Protein AF-A0A6B2DPF1-F1 (afdb_monomer)

Solvent-accessible surface area (backbone atoms only — not comparable to full-atom values): 4369 Å² total; per-residue (Å²): 136,82,80,79,73,66,70,74,77,76,64,71,66,74,71,58,96,79,73,44,72,68,58,50,40,58,48,39,24,70,77,41,28,84,42,83,65,48,73,47,71,45,52,90,88,37,92,88,38,46,82,47,75,33,25,23,34,62,46,39,57,50,51,51,57,52,59,77,72,108

Mean predicted aligned error: 9.1 Å

pLDDT: mean 84.09, std 18.42, range [45.62, 98.69]

Nearest PDB structures (foldseek):
  5d6n-assembly1_A  TM=9.287E-01  e=2.715E-03  Mycolicibacterium smegmatis MC2 155
  5icr-assembly1_A  TM=9.096E-01  e=2.532E-03  Mycolicibacterium smegmatis MC2 155
  5d6j-assembly1_A  TM=9.591E-01  e=6.261E-03  Mycolicibacterium smegmatis MC2 155
  5icr-assembly3_C  TM=8.827E-01  e=4.123E-03  Mycolicibacterium smegmatis MC2 155
  5icr-assembly2_B  TM=8.752E-01  e=5.080E-03  Mycolicibacterium smegmatis MC2 155

Secondary structure (DSSP, 8-state):
-----PPP--------TT--HHHHHHHHHHHSTTSEEEEEEE-SS-TT-EEEEEEHHHHHHHHHHHHTT-

Radius of gyration: 15.86 Å; Cα contacts (8 Å, |Δi|>4): 61; chains: 1; bounding box: 32×42×35 Å

Structure (mmCIF, N/CA/C/O backbone):
data_AF-A0A6B2DPF1-F1
#
_entry.id   AF-A0A6B2DPF1-F1
#
loop_
_atom_site.group_PDB
_atom_site.id
_atom_site.type_symbol
_atom_site.label_atom_id
_atom_site.label_alt_id
_atom_site.label_comp_id
_atom_site.label_asym_id
_atom_site.label_entity_id
_atom_site.label_seq_id
_atom_site.pdbx_PDB_ins_code
_atom_site.Cartn_x
_atom_site.Cartn_y
_atom_site.Cartn_z
_atom_site.occupancy
_atom_site.B_iso_or_equiv
_atom_site.auth_seq_id
_atom_site.auth_comp_id
_atom_site.auth_asym_id
_atom_site.auth_atom_id
_atom_site.pdbx_PDB_model_num
ATOM 1 N N . MET A 1 1 ? -0.416 27.771 14.544 1.00 45.66 1 MET A N 1
ATOM 2 C CA . MET A 1 1 ? -0.010 26.368 14.337 1.00 45.66 1 MET A CA 1
ATOM 3 C C . MET A 1 1 ? 0.213 26.209 12.847 1.00 45.66 1 MET A C 1
ATOM 5 O O . MET A 1 1 ? -0.746 26.016 12.117 1.00 45.66 1 MET A O 1
ATOM 9 N N . GLU A 1 2 ? 1.438 26.454 12.385 1.00 45.62 2 GLU A N 1
ATOM 10 C CA . GLU A 1 2 ? 1.781 26.274 10.975 1.00 45.62 2 GLU A CA 1
ATOM 11 C C . GLU A 1 2 ? 1.982 24.779 10.736 1.00 45.62 2 GLU A C 1
ATOM 13 O O . GLU A 1 2 ? 2.944 24.184 11.218 1.00 45.62 2 GLU A O 1
ATOM 18 N N . THR A 1 3 ? 1.034 24.140 10.055 1.00 47.69 3 THR A N 1
ATOM 19 C CA . THR A 1 3 ? 1.260 22.823 9.463 1.00 47.69 3 THR A CA 1
ATOM 20 C C . THR A 1 3 ? 2.308 23.008 8.384 1.00 47.69 3 THR A C 1
ATOM 22 O O . THR A 1 3 ? 1.999 23.445 7.277 1.00 47.69 3 THR A O 1
ATOM 25 N N . ILE A 1 4 ? 3.560 22.702 8.712 1.00 50.84 4 ILE A N 1
ATOM 26 C CA . ILE A 1 4 ? 4.619 22.582 7.720 1.00 50.84 4 ILE A CA 1
ATOM 27 C C . ILE A 1 4 ? 4.354 21.281 6.949 1.00 50.84 4 ILE A C 1
ATOM 29 O O . ILE A 1 4 ? 5.041 20.279 7.123 1.00 50.84 4 ILE A O 1
ATOM 33 N N . SER A 1 5 ? 3.333 21.277 6.091 1.00 53.38 5 SER A N 1
ATOM 34 C CA . SER A 1 5 ? 3.353 20.409 4.920 1.00 53.38 5 SER A CA 1
ATOM 35 C C . SER A 1 5 ? 4.451 20.970 4.035 1.00 53.38 5 SER A C 1
ATOM 37 O O . SER A 1 5 ? 4.193 21.798 3.165 1.00 53.38 5 SER A O 1
ATOM 39 N N . GLN A 1 6 ? 5.700 20.574 4.293 1.00 59.09 6 GLN A N 1
ATOM 40 C CA . GLN A 1 6 ? 6.696 20.683 3.242 1.00 59.09 6 GLN A CA 1
ATOM 41 C C . GLN A 1 6 ? 6.143 19.830 2.100 1.00 59.09 6 GLN A C 1
ATOM 43 O O . GLN A 1 6 ? 5.850 18.650 2.328 1.00 59.09 6 GLN A O 1
ATOM 48 N N . PRO A 1 7 ? 5.926 20.395 0.901 1.00 52.19 7 PRO A N 1
ATOM 49 C CA . PRO A 1 7 ? 5.767 19.555 -0.267 1.00 52.19 7 PRO A CA 1
ATOM 50 C C . PRO A 1 7 ? 6.975 18.624 -0.241 1.00 52.19 7 PRO A C 1
ATOM 52 O O . PRO A 1 7 ? 8.099 19.113 -0.095 1.00 52.19 7 PRO A O 1
ATOM 55 N N . ILE A 1 8 ? 6.769 17.305 -0.338 1.00 57.28 8 ILE A N 1
ATOM 56 C CA . ILE A 1 8 ? 7.874 16.430 -0.738 1.00 57.28 8 ILE A CA 1
ATOM 57 C C . ILE A 1 8 ? 8.470 17.133 -1.951 1.00 57.28 8 ILE A C 1
ATOM 59 O O . ILE A 1 8 ? 7.677 17.447 -2.846 1.00 57.28 8 ILE A O 1
ATOM 63 N N . PRO A 1 9 ? 9.765 17.507 -1.946 1.00 46.75 9 PRO A N 1
ATOM 64 C CA . PRO A 1 9 ? 10.339 18.256 -3.042 1.00 46.75 9 PRO A CA 1
ATOM 65 C C . PRO A 1 9 ? 10.107 17.434 -4.297 1.00 46.75 9 PRO A C 1
ATOM 67 O O . PRO A 1 9 ? 10.816 16.476 -4.587 1.00 46.75 9 PRO A O 1
ATOM 70 N N . ALA A 1 10 ? 9.074 17.821 -5.037 1.00 52.31 10 ALA A N 1
ATOM 71 C CA . ALA A 1 10 ? 8.873 17.440 -6.402 1.00 52.31 10 ALA A CA 1
ATOM 72 C C . ALA A 1 10 ? 9.908 18.256 -7.174 1.00 52.31 10 ALA A C 1
ATOM 74 O O . ALA A 1 10 ? 9.588 19.152 -7.943 1.00 52.31 10 ALA A O 1
ATOM 75 N N . THR A 1 11 ? 11.187 17.945 -6.980 1.00 49.28 11 THR A N 1
ATOM 76 C CA . THR A 1 11 ? 11.910 17.567 -8.176 1.00 49.28 11 THR A CA 1
ATOM 77 C C . THR A 1 11 ? 11.128 16.373 -8.697 1.00 49.28 11 THR A C 1
ATOM 79 O O . THR A 1 11 ? 11.178 15.320 -8.059 1.00 49.28 11 THR A O 1
ATOM 82 N N . PRO A 1 12 ? 10.364 16.489 -9.798 1.00 53.28 12 PRO A N 1
ATOM 83 C CA . PRO A 1 12 ? 10.264 15.331 -10.646 1.00 53.28 12 PRO A CA 1
ATOM 84 C C . PRO A 1 12 ? 11.725 15.032 -10.986 1.00 53.28 12 PRO A C 1
ATOM 86 O O . PRO A 1 12 ? 12.317 15.640 -11.876 1.00 53.28 12 PRO A O 1
ATOM 89 N N . GLU A 1 13 ? 12.356 14.143 -10.214 1.00 57.81 13 GLU A N 1
ATOM 90 C CA . GLU A 1 13 ? 13.258 13.189 -10.833 1.00 57.81 13 GLU A CA 1
ATOM 91 C C . GLU A 1 13 ? 12.476 12.765 -12.058 1.00 57.81 13 GLU A C 1
ATOM 93 O O . GLU A 1 13 ? 11.329 12.342 -11.892 1.00 57.81 13 GLU A O 1
ATOM 98 N N . LYS A 1 14 ? 12.986 13.115 -13.245 1.00 56.75 14 LYS A N 1
ATOM 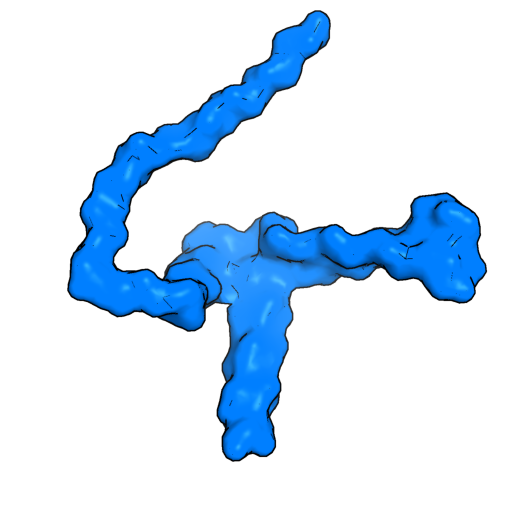99 C CA . LYS A 1 14 ? 12.348 12.803 -14.518 1.00 56.75 14 LYS A CA 1
ATOM 100 C C . LYS A 1 14 ? 11.784 11.398 -14.346 1.00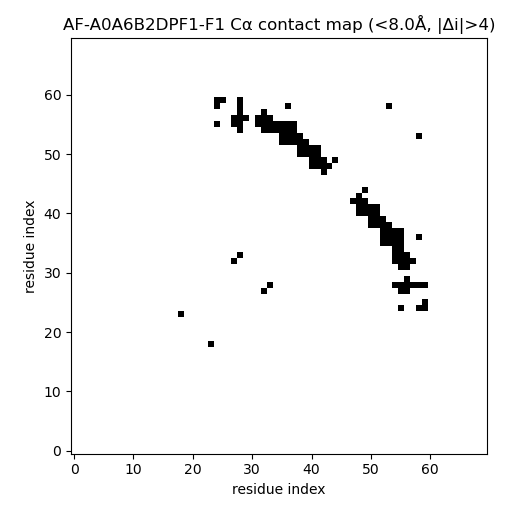 56.75 14 LYS A C 1
ATOM 102 O O . LYS A 1 14 ? 12.565 10.464 -14.204 1.00 56.75 14 LYS A O 1
ATOM 107 N N . LEU A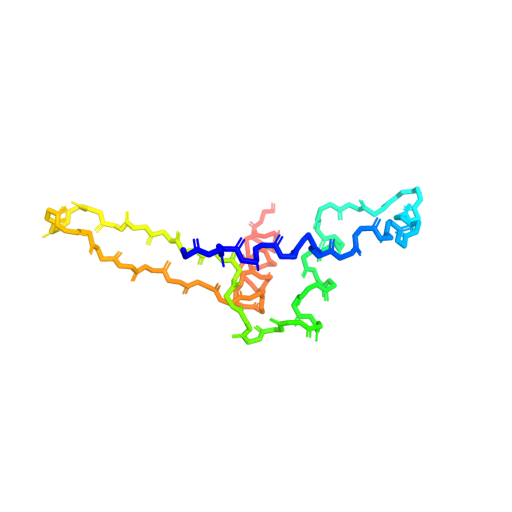 1 15 ? 10.461 11.283 -14.216 1.00 58.16 15 LEU A N 1
ATOM 108 C CA . LEU A 1 15 ? 9.823 9.987 -14.319 1.00 58.16 15 LEU A CA 1
ATOM 109 C C . LEU A 1 15 ? 10.190 9.628 -15.744 1.00 58.16 15 LEU A C 1
ATOM 111 O O . LEU A 1 15 ? 9.778 10.345 -16.660 1.00 58.16 15 LEU A O 1
ATOM 115 N N . ASP A 1 16 ? 11.115 8.685 -15.914 1.00 63.44 16 ASP A N 1
ATOM 116 C CA . ASP A 1 16 ? 11.512 8.276 -17.250 1.00 63.44 16 ASP A CA 1
ATOM 117 C C . ASP A 1 16 ? 10.210 7.971 -17.987 1.00 63.44 16 ASP A C 1
ATOM 119 O O . ASP A 1 16 ? 9.339 7.294 -17.430 1.00 63.44 16 ASP A O 1
ATOM 123 N N . ASP A 1 17 ? 10.029 8.576 -19.167 1.00 54.81 17 ASP A N 1
ATOM 124 C CA . ASP A 1 17 ? 8.807 8.448 -19.961 1.00 54.81 17 ASP A CA 1
ATOM 125 C C . ASP A 1 17 ? 8.516 6.943 -20.136 1.00 54.81 17 ASP A C 1
ATOM 127 O O . ASP A 1 17 ? 9.137 6.276 -20.964 1.00 54.81 17 ASP A O 1
ATOM 131 N N . GLY A 1 18 ? 7.639 6.379 -19.292 1.00 63.84 18 GLY A N 1
ATOM 132 C CA . GLY A 1 18 ? 7.442 4.929 -19.191 1.00 63.84 18 GLY A CA 1
ATOM 133 C C . GLY A 1 18 ? 7.249 4.328 -17.790 1.00 63.84 18 GLY A C 1
ATOM 134 O O . GLY A 1 18 ? 6.876 3.155 -17.716 1.00 63.84 18 GLY A O 1
ATOM 135 N N . GLU A 1 19 ? 7.450 5.054 -16.681 1.00 81.19 19 GLU A N 1
ATOM 136 C CA . GLU A 1 19 ? 7.160 4.484 -15.350 1.00 81.19 19 GLU A CA 1
ATOM 137 C C . GLU A 1 19 ? 5.651 4.240 -15.152 1.00 81.19 19 GLU A C 1
ATOM 139 O O . GLU A 1 19 ? 4.841 5.161 -15.036 1.00 81.19 19 GLU A O 1
ATOM 144 N N . SER A 1 20 ? 5.262 2.963 -15.105 1.00 88.62 20 SER A N 1
ATOM 145 C CA . SER A 1 20 ? 3.895 2.560 -14.779 1.00 88.62 20 SER A CA 1
ATOM 146 C C . SER A 1 20 ? 3.627 2.690 -13.278 1.00 88.62 20 SER A C 1
ATOM 148 O O . SER A 1 20 ? 4.546 2.646 -12.458 1.00 88.62 20 SER A O 1
ATOM 150 N N . PHE A 1 21 ? 2.353 2.755 -12.887 1.00 86.62 21 PHE A N 1
ATOM 151 C CA . PHE A 1 21 ? 1.984 2.748 -11.470 1.00 86.62 21 PHE A CA 1
ATOM 152 C C . PHE A 1 21 ? 2.516 1.507 -10.730 1.00 86.62 21 PHE A C 1
ATOM 154 O O . PHE A 1 21 ? 2.989 1.623 -9.604 1.00 86.62 21 PHE A O 1
ATOM 161 N N . ALA A 1 22 ? 2.523 0.340 -11.383 1.00 88.94 22 ALA A N 1
ATOM 162 C CA . ALA A 1 22 ? 3.100 -0.880 -10.817 1.00 88.94 22 ALA A CA 1
ATOM 163 C C . ALA A 1 22 ? 4.618 -0.749 -10.591 1.00 88.94 22 ALA A C 1
ATOM 165 O O . ALA A 1 22 ? 5.127 -1.132 -9.541 1.00 88.94 22 ALA A O 1
ATOM 166 N N . THR A 1 23 ? 5.338 -0.126 -11.528 1.00 90.62 23 THR A N 1
ATOM 167 C CA . THR A 1 23 ? 6.776 0.164 -11.383 1.00 90.62 23 THR A CA 1
ATOM 168 C C . THR A 1 23 ? 7.047 1.080 -10.184 1.00 90.62 23 THR A C 1
ATOM 170 O O . THR A 1 23 ? 8.009 0.874 -9.441 1.00 90.62 23 THR A O 1
ATOM 173 N N . LEU A 1 24 ? 6.173 2.064 -9.955 1.00 92.81 24 LEU A N 1
ATOM 174 C CA . LEU A 1 24 ? 6.272 2.976 -8.816 1.00 92.81 24 LEU A CA 1
ATOM 175 C C . LEU A 1 24 ? 5.963 2.288 -7.476 1.00 92.81 24 LEU A C 1
ATOM 177 O O . LEU A 1 24 ? 6.625 2.597 -6.485 1.00 92.81 24 LEU A O 1
ATOM 181 N N . LEU A 1 25 ? 5.026 1.335 -7.425 1.00 93.50 25 LEU A N 1
ATOM 182 C CA . LEU A 1 25 ? 4.755 0.548 -6.211 1.00 93.50 25 LEU A CA 1
ATOM 183 C C . LEU A 1 25 ? 5.994 -0.235 -5.763 1.00 93.50 25 LEU A C 1
ATOM 185 O O . LEU A 1 25 ? 6.452 -0.055 -4.631 1.00 93.50 25 LEU A O 1
ATOM 189 N N . ALA A 1 26 ? 6.615 -0.975 -6.683 1.00 94.50 26 ALA A N 1
ATOM 190 C CA . ALA A 1 26 ? 7.837 -1.728 -6.405 1.00 94.50 26 ALA A CA 1
ATOM 191 C C . ALA A 1 26 ? 9.011 -0.811 -6.008 1.00 94.50 26 ALA A C 1
ATOM 193 O O . ALA A 1 26 ? 9.890 -1.170 -5.215 1.00 94.50 26 ALA A O 1
ATOM 194 N N . ARG A 1 27 ? 9.063 0.414 -6.548 1.00 94.94 27 ARG A N 1
ATOM 195 C CA . ARG A 1 27 ? 10.034 1.431 -6.119 1.00 94.94 27 ARG A CA 1
ATOM 196 C C . ARG A 1 27 ? 9.809 1.831 -4.661 1.00 94.94 27 ARG A C 1
ATOM 198 O O . ARG A 1 27 ? 10.758 1.784 -3.877 1.00 94.94 27 ARG A O 1
ATOM 205 N N . TRP A 1 28 ? 8.586 2.181 -4.279 1.00 96.06 28 TRP A N 1
ATOM 206 C CA . TRP A 1 28 ? 8.298 2.629 -2.916 1.00 96.06 28 TRP A CA 1
ATOM 207 C C . TRP A 1 28 ? 8.363 1.509 -1.881 1.00 96.06 28 TRP A C 1
ATOM 209 O O . TRP A 1 28 ? 8.845 1.749 -0.777 1.00 96.06 28 TRP A O 1
ATOM 219 N N . ALA A 1 29 ? 8.020 0.273 -2.243 1.00 97.50 29 ALA A N 1
ATOM 220 C CA . ALA A 1 29 ? 8.226 -0.897 -1.390 1.00 97.50 29 ALA A CA 1
ATOM 221 C C . ALA A 1 29 ? 9.701 -1.104 -1.004 1.00 97.50 29 ALA A C 1
ATOM 223 O O . ALA A 1 29 ? 9.999 -1.556 0.103 1.00 97.50 29 ALA A O 1
ATOM 224 N N . ARG A 1 30 ? 10.638 -0.739 -1.891 1.00 96.38 30 ARG A N 1
ATOM 225 C CA . ARG A 1 30 ? 12.081 -0.806 -1.614 1.00 96.38 30 ARG A CA 1
ATOM 226 C C . ARG A 1 30 ? 12.585 0.373 -0.785 1.00 96.38 30 ARG A C 1
ATOM 228 O O . ARG A 1 30 ? 13.393 0.162 0.112 1.00 96.38 30 ARG A O 1
ATOM 235 N N . VAL A 1 31 ? 12.143 1.594 -1.093 1.00 96.75 31 VAL A N 1
ATOM 236 C CA . VAL A 1 31 ? 12.664 2.82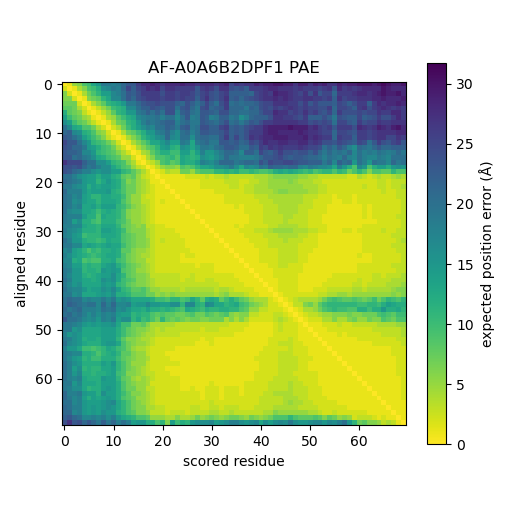4 -0.459 1.00 96.75 31 VAL A CA 1
ATOM 237 C C . VAL A 1 31 ? 12.014 3.095 0.902 1.00 96.75 31 VAL A C 1
ATOM 239 O O . VAL A 1 31 ? 12.693 3.535 1.823 1.00 96.75 31 VAL A O 1
ATOM 242 N N . LEU A 1 32 ? 10.715 2.822 1.034 1.00 97.06 32 LEU A N 1
ATOM 243 C CA . LEU A 1 32 ? 9.872 3.180 2.181 1.00 97.06 32 LEU A CA 1
ATOM 244 C C . LEU A 1 32 ? 9.103 1.960 2.717 1.00 97.06 32 LEU A C 1
ATOM 246 O O . LEU A 1 32 ? 7.979 2.089 3.188 1.00 97.06 32 LEU A O 1
ATOM 250 N N . GLY A 1 33 ? 9.675 0.758 2.609 1.00 97.56 33 GLY 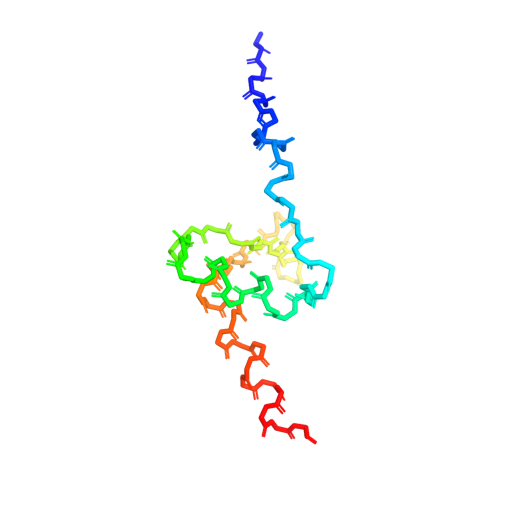A N 1
ATOM 251 C CA . GLY A 1 33 ? 8.942 -0.505 2.766 1.00 97.56 33 GLY A CA 1
ATOM 252 C C . GLY A 1 33 ? 8.124 -0.657 4.052 1.00 97.56 33 GLY A C 1
ATOM 253 O O . GLY A 1 33 ? 7.044 -1.247 4.002 1.00 97.56 33 GLY A O 1
ATOM 254 N N . ASP A 1 34 ? 8.605 -0.100 5.163 1.00 98.25 34 ASP A N 1
ATOM 255 C CA . ASP A 1 34 ? 7.948 -0.181 6.474 1.00 98.25 34 ASP A CA 1
ATOM 256 C C . ASP A 1 34 ? 7.094 1.061 6.798 1.00 98.25 34 ASP A C 1
ATOM 258 O O . ASP A 1 34 ? 6.334 1.059 7.766 1.00 98.25 34 ASP A O 1
ATOM 262 N N . GLU A 1 35 ? 7.156 2.103 5.963 1.00 98.12 35 GLU A N 1
ATOM 263 C CA . GLU A 1 35 ? 6.331 3.303 6.103 1.00 98.12 35 GLU A CA 1
ATOM 264 C C . GLU A 1 35 ? 4.897 3.055 5.635 1.00 98.12 35 GLU A C 1
ATOM 266 O O . GLU A 1 35 ? 4.622 2.218 4.768 1.00 98.12 35 GLU A O 1
ATOM 271 N N . THR A 1 36 ? 3.967 3.832 6.190 1.00 98.31 36 THR A N 1
ATOM 272 C CA . THR A 1 36 ? 2.545 3.748 5.840 1.00 98.31 36 THR A CA 1
ATOM 273 C C . THR A 1 36 ? 2.310 4.170 4.388 1.00 98.31 36 THR A C 1
ATOM 275 O O . THR A 1 36 ? 2.631 5.293 4.004 1.00 98.31 36 THR A O 1
ATOM 278 N N . ALA A 1 37 ? 1.682 3.291 3.603 1.00 97.44 37 ALA A N 1
ATOM 279 C CA . ALA A 1 37 ? 1.238 3.587 2.241 1.00 97.44 37 ALA A CA 1
ATOM 280 C C . ALA A 1 37 ? -0.238 3.988 2.203 1.00 97.44 37 ALA A C 1
ATOM 282 O O . ALA A 1 37 ? -0.599 5.026 1.652 1.00 97.44 37 ALA A O 1
ATOM 283 N N . VAL A 1 38 ? -1.106 3.169 2.807 1.00 97.88 38 VAL A N 1
ATOM 284 C CA . VAL A 1 38 ? -2.550 3.423 2.826 1.00 97.88 38 VAL A CA 1
ATOM 285 C C . VAL A 1 38 ? -3.160 3.023 4.161 1.00 97.88 38 VAL A C 1
ATOM 287 O O . VAL A 1 38 ? -2.808 1.992 4.734 1.00 97.88 38 VAL A O 1
ATOM 290 N N . THR A 1 39 ? -4.114 3.827 4.626 1.00 97.69 39 THR A N 1
ATOM 291 C CA . THR A 1 39 ? -4.961 3.514 5.778 1.00 97.69 39 THR A CA 1
ATOM 292 C C . THR A 1 39 ? -6.420 3.586 5.352 1.00 97.69 39 THR A C 1
ATOM 294 O O . THR A 1 39 ? -6.890 4.622 4.888 1.00 97.69 39 THR A O 1
ATOM 297 N N . TYR A 1 40 ? -7.137 2.481 5.523 1.00 95.56 40 TYR A N 1
ATOM 298 C CA . TYR A 1 40 ? -8.585 2.393 5.375 1.00 95.56 40 TYR A CA 1
ATOM 299 C C . TYR A 1 40 ? -9.246 2.461 6.756 1.00 95.56 40 TYR A C 1
ATOM 301 O O . TYR A 1 40 ? -8.826 1.758 7.675 1.00 95.56 40 TYR A O 1
ATOM 309 N N . LEU A 1 41 ? -10.286 3.284 6.909 1.00 96.50 41 LEU A N 1
ATOM 310 C CA . LEU A 1 41 ? -11.110 3.318 8.119 1.00 96.50 41 LEU A CA 1
ATOM 311 C C . LEU A 1 41 ? -12.358 2.448 7.925 1.00 96.50 41 LEU A C 1
ATOM 313 O O . LEU A 1 41 ? -13.249 2.764 7.136 1.00 96.50 41 LEU A O 1
ATOM 317 N N . ASP A 1 42 ? -12.410 1.334 8.652 1.00 95.25 42 ASP A N 1
ATOM 318 C CA . ASP A 1 42 ? -13.495 0.357 8.600 1.00 95.25 42 ASP A CA 1
ATOM 319 C C . ASP A 1 42 ? -14.602 0.709 9.603 1.00 95.25 42 ASP A C 1
ATOM 321 O O . ASP A 1 42 ? -14.478 0.433 10.797 1.00 95.25 42 ASP A O 1
ATOM 325 N N . HIS A 1 43 ? -15.698 1.297 9.121 1.00 95.69 43 HIS A N 1
ATOM 326 C CA . HIS A 1 43 ? -16.857 1.677 9.945 1.00 95.69 43 HIS A CA 1
ATOM 327 C C . HIS A 1 43 ? -17.934 0.585 10.051 1.00 95.69 43 HIS A C 1
ATOM 329 O O . HIS A 1 43 ? -19.001 0.823 10.614 1.00 95.69 43 HIS A O 1
ATOM 335 N N . ARG A 1 44 ? -17.698 -0.627 9.525 1.00 94.06 44 ARG A N 1
ATOM 336 C CA . ARG A 1 44 ? -18.740 -1.673 9.489 1.00 94.06 44 ARG A CA 1
ATOM 337 C C . ARG A 1 44 ? -19.148 -2.170 10.876 1.00 94.06 44 ARG A C 1
ATOM 339 O O . ARG A 1 44 ? -20.276 -2.618 11.045 1.00 94.06 44 ARG A O 1
ATOM 346 N N . THR A 1 45 ? -18.238 -2.123 11.849 1.00 87.19 45 THR A N 1
ATOM 347 C CA . THR A 1 45 ? -18.447 -2.682 13.198 1.00 87.19 45 THR A CA 1
ATOM 348 C C . THR A 1 45 ? -18.391 -1.644 14.317 1.00 87.19 45 THR A C 1
ATOM 350 O O . THR A 1 45 ? -18.678 -1.983 15.461 1.00 87.19 45 THR A O 1
ATOM 353 N N . ALA A 1 46 ? -17.996 -0.402 14.022 1.00 83.88 46 ALA A N 1
ATOM 354 C CA . ALA A 1 46 ? -17.869 0.671 15.005 1.00 83.88 46 ALA A CA 1
ATOM 355 C C . ALA A 1 46 ? -18.074 2.038 14.342 1.00 83.88 46 ALA A C 1
ATOM 357 O O . ALA A 1 46 ? -17.517 2.294 13.274 1.00 83.88 46 ALA A O 1
ATOM 358 N N . ALA A 1 47 ? -18.828 2.922 15.002 1.00 86.62 47 ALA A N 1
ATOM 359 C CA . ALA A 1 47 ? -19.088 4.278 14.515 1.00 86.62 47 ALA A CA 1
ATOM 360 C C . ALA A 1 47 ? -17.790 5.087 14.350 1.00 86.62 47 ALA A C 1
ATOM 362 O O . ALA A 1 47 ? -17.619 5.757 13.335 1.00 86.62 47 ALA A O 1
ATOM 363 N N . ASP A 1 48 ? -16.844 4.925 15.277 1.00 91.38 48 ASP A N 1
ATOM 364 C CA . ASP A 1 48 ? -15.559 5.637 15.263 1.00 91.38 48 ASP A CA 1
ATOM 365 C C . ASP A 1 48 ? -14.581 5.111 14.197 1.00 91.38 48 ASP A C 1
ATOM 367 O O . ASP A 1 48 ? -13.577 5.753 13.900 1.00 91.38 48 ASP A O 1
ATOM 371 N N . GLY A 1 49 ? -14.895 3.970 13.575 1.00 92.44 49 GLY A N 1
ATOM 372 C CA . GLY A 1 49 ? -14.065 3.342 12.555 1.00 92.44 49 GLY A CA 1
ATOM 373 C C . GLY A 1 49 ? -12.839 2.636 13.133 1.00 92.44 49 GLY A C 1
ATOM 374 O O . GLY A 1 49 ? -12.198 3.083 14.081 1.00 92.44 49 GLY A O 1
ATOM 375 N N . ARG A 1 50 ? -12.483 1.494 12.548 1.00 94.94 50 ARG A N 1
ATOM 376 C CA . ARG A 1 50 ? -11.245 0.777 12.867 1.00 94.94 50 ARG A CA 1
ATOM 377 C C . ARG A 1 50 ? -10.222 1.015 11.765 1.00 94.94 50 ARG A C 1
ATOM 379 O O . ARG A 1 50 ? -10.468 0.657 10.616 1.00 94.94 50 ARG A O 1
ATOM 386 N N . ALA A 1 51 ? -9.059 1.559 12.112 1.00 95.94 51 ALA A N 1
ATOM 387 C CA . ALA A 1 51 ? -7.975 1.741 11.154 1.00 95.94 51 ALA A CA 1
ATOM 388 C C . ALA A 1 51 ? -7.374 0.398 10.705 1.00 95.94 51 ALA A C 1
ATOM 390 O O . ALA A 1 51 ? -7.052 -0.472 11.519 1.00 95.94 51 ALA A O 1
ATOM 391 N N . VAL A 1 52 ? -7.223 0.243 9.391 1.00 96.31 52 VAL A N 1
ATOM 392 C CA . VAL A 1 52 ? -6.517 -0.854 8.727 1.00 96.31 52 VAL A CA 1
ATOM 393 C C . VAL A 1 52 ? -5.437 -0.240 7.854 1.00 96.31 52 VAL A C 1
ATOM 395 O O . VAL A 1 52 ?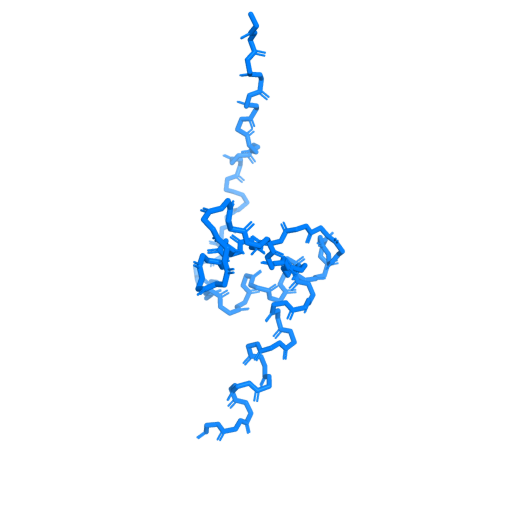 -5.743 0.403 6.853 1.00 96.31 52 VAL A O 1
ATOM 398 N N . THR A 1 53 ? -4.181 -0.448 8.229 1.00 98.12 53 THR A N 1
ATOM 399 C CA . THR A 1 53 ? -3.031 0.180 7.576 1.00 98.12 53 THR A CA 1
ATOM 400 C C . THR A 1 53 ? -2.188 -0.857 6.850 1.00 98.12 53 THR A C 1
ATOM 402 O O . THR A 1 53 ? -1.959 -1.951 7.370 1.00 98.12 53 THR A O 1
ATOM 405 N N . LEU A 1 54 ? -1.722 -0.507 5.653 1.00 98.56 54 LEU A N 1
ATOM 406 C CA . LEU A 1 54 ? -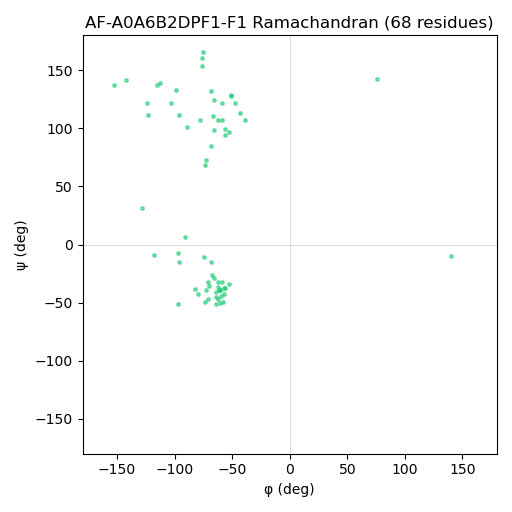0.710 -1.254 4.913 1.00 98.56 54 LEU A CA 1
ATOM 407 C C . LEU A 1 54 ? 0.544 -0.400 4.758 1.00 98.56 54 LEU A C 1
ATOM 409 O O . LEU A 1 54 ? 0.461 0.788 4.429 1.00 98.56 54 LEU A O 1
ATOM 413 N N . THR A 1 55 ? 1.697 -1.033 4.953 1.00 98.69 55 THR A N 1
ATOM 414 C CA . THR A 1 55 ? 2.980 -0.452 4.561 1.00 98.69 55 THR A CA 1
ATOM 415 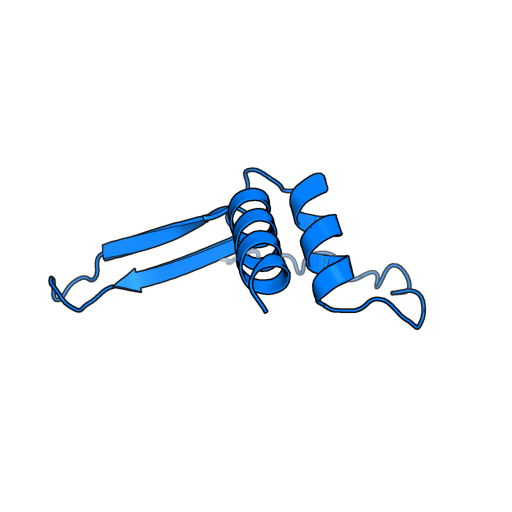C C . THR A 1 55 ? 3.171 -0.539 3.048 1.00 98.69 55 THR A C 1
ATOM 417 O O . THR A 1 55 ? 2.459 -1.292 2.373 1.00 98.69 55 THR A O 1
ATOM 420 N N . TRP A 1 56 ? 4.144 0.195 2.501 1.00 98.38 56 TRP A N 1
ATOM 421 C CA . TRP A 1 56 ? 4.476 0.107 1.072 1.00 98.38 56 TRP A CA 1
ATOM 422 C C . TRP A 1 56 ? 4.838 -1.315 0.640 1.00 98.38 56 TRP A C 1
ATOM 424 O O . TRP A 1 56 ? 4.335 -1.779 -0.381 1.00 98.38 56 TRP A O 1
ATOM 434 N N . ARG A 1 57 ? 5.621 -2.043 1.447 1.00 98.38 57 ARG A N 1
ATOM 435 C CA . ARG A 1 57 ? 5.946 -3.455 1.185 1.00 98.38 57 ARG A CA 1
ATOM 436 C C . ARG A 1 57 ? 4.695 -4.336 1.195 1.00 98.38 57 ARG A C 1
ATOM 438 O O . ARG A 1 57 ? 4.475 -5.115 0.277 1.00 98.38 57 ARG A O 1
ATOM 445 N N . ALA A 1 58 ? 3.843 -4.174 2.205 1.00 98.38 58 ALA A N 1
ATOM 446 C CA . ALA A 1 58 ? 2.641 -4.988 2.364 1.00 98.38 58 ALA A CA 1
ATOM 447 C C . ALA A 1 58 ? 1.582 -4.731 1.273 1.00 98.38 58 ALA A C 1
ATOM 449 O O . ALA A 1 58 ? 0.731 -5.594 1.028 1.00 98.38 58 ALA A O 1
ATOM 450 N N . LEU A 1 59 ? 1.583 -3.537 0.674 1.00 97.88 59 LEU A N 1
ATOM 451 C CA . LEU A 1 59 ? 0.743 -3.196 -0.471 1.00 97.88 59 LEU A CA 1
ATOM 452 C C . LEU A 1 59 ? 1.263 -3.859 -1.753 1.00 97.88 59 LEU A C 1
ATOM 454 O O . LEU A 1 59 ? 0.481 -4.509 -2.441 1.00 97.88 59 LEU A O 1
ATOM 458 N N . ASP A 1 60 ? 2.561 -3.734 -2.030 1.00 97.62 60 ASP A N 1
ATOM 459 C CA . ASP A 1 60 ? 3.232 -4.324 -3.198 1.00 97.62 60 ASP A CA 1
ATOM 4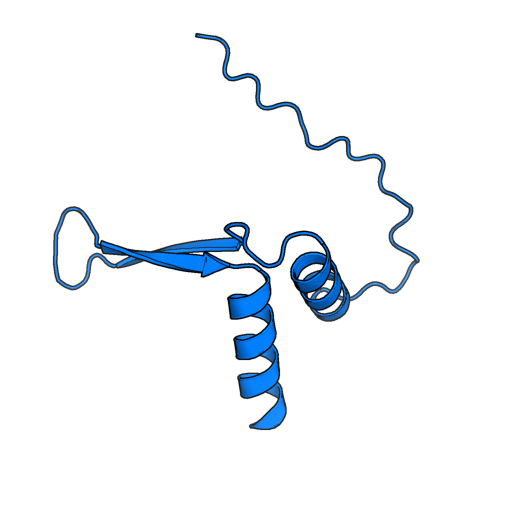60 C C . ASP A 1 60 ? 3.062 -5.851 -3.239 1.00 97.62 60 ASP A C 1
ATOM 462 O O . ASP A 1 60 ? 2.513 -6.391 -4.197 1.00 97.62 60 ASP A O 1
ATOM 466 N N . GLU A 1 61 ? 3.338 -6.535 -2.122 1.00 97.44 61 GLU A N 1
ATOM 467 C CA . GLU A 1 61 ? 3.141 -7.988 -1.984 1.00 97.44 61 GLU A CA 1
ATOM 468 C C . GLU A 1 61 ? 1.695 -8.430 -2.278 1.00 97.44 61 GLU A C 1
ATOM 470 O O . GLU A 1 61 ? 1.455 -9.493 -2.854 1.00 97.44 61 GLU A O 1
ATOM 475 N N . ARG A 1 62 ? 0.700 -7.625 -1.880 1.00 97.12 62 ARG A N 1
ATOM 476 C CA . ARG A 1 62 ? -0.717 -7.928 -2.141 1.00 97.12 62 ARG A CA 1
ATOM 477 C C . ARG A 1 62 ? -1.082 -7.724 -3.603 1.00 97.12 62 ARG A C 1
ATOM 479 O O . ARG A 1 62 ? -1.875 -8.505 -4.127 1.00 97.12 62 ARG A O 1
ATOM 486 N N . VAL A 1 63 ? -0.549 -6.683 -4.237 1.00 96.00 63 VAL A N 1
ATOM 487 C CA . VAL A 1 63 ? -0.765 -6.425 -5.664 1.00 96.00 63 VAL A CA 1
ATOM 488 C C . VAL A 1 63 ? -0.161 -7.558 -6.491 1.00 96.00 63 VAL A C 1
ATOM 490 O O . VAL A 1 63 ? -0.868 -8.108 -7.336 1.00 96.00 63 VAL A O 1
ATOM 493 N N . ASP A 1 64 ? 1.061 -7.989 -6.176 1.00 95.75 64 ASP A N 1
ATOM 494 C CA . ASP A 1 64 ? 1.708 -9.137 -6.822 1.00 95.75 64 ASP A CA 1
ATOM 495 C C . ASP A 1 64 ? 0.905 -10.428 -6.641 1.00 95.75 64 ASP A C 1
ATOM 497 O O . ASP A 1 64 ? 0.666 -11.162 -7.602 1.00 95.75 64 ASP A O 1
ATOM 501 N N . ALA A 1 65 ? 0.415 -10.693 -5.426 1.00 97.19 65 ALA A N 1
ATOM 502 C CA . ALA A 1 65 ? -0.404 -11.873 -5.155 1.00 97.19 65 ALA A CA 1
ATOM 503 C C . ALA A 1 65 ? -1.722 -11.883 -5.954 1.00 97.19 65 ALA A C 1
ATOM 505 O O . ALA A 1 65 ? -2.177 -12.948 -6.380 1.00 97.19 65 ALA A O 1
ATOM 506 N N . VAL A 1 66 ? -2.347 -10.718 -6.163 1.00 96.69 66 VAL A N 1
ATOM 507 C CA . VAL A 1 66 ? -3.543 -10.592 -7.011 1.00 96.69 66 VAL A CA 1
ATOM 508 C C . VAL A 1 66 ? -3.179 -10.781 -8.481 1.00 96.69 66 VAL A C 1
ATOM 510 O O . VAL A 1 66 ? -3.849 -11.551 -9.164 1.00 96.69 66 VAL A O 1
ATOM 513 N N . ALA A 1 67 ? -2.114 -10.131 -8.954 1.00 94.00 67 ALA A N 1
ATOM 514 C CA . ALA A 1 67 ? -1.662 -10.225 -10.338 1.00 94.00 67 ALA A CA 1
ATOM 515 C C . ALA A 1 67 ? -1.283 -11.661 -10.730 1.00 94.00 67 ALA A C 1
ATOM 517 O O . ALA A 1 67 ? -1.642 -12.104 -11.812 1.00 94.00 67 ALA A O 1
ATOM 518 N N . ALA A 1 68 ? -0.642 -12.417 -9.834 1.00 95.56 68 ALA A N 1
ATOM 519 C CA . ALA A 1 68 ? -0.277 -13.816 -10.067 1.00 95.56 68 ALA A CA 1
ATOM 520 C C . ALA A 1 68 ? -1.479 -14.779 -10.135 1.00 95.56 68 ALA A C 1
ATOM 522 O O . ALA A 1 68 ? -1.327 -15.932 -10.543 1.00 95.56 68 ALA A O 1
ATOM 523 N N . ARG A 1 69 ? -2.661 -14.344 -9.682 1.00 93.44 69 ARG A N 1
ATOM 524 C CA . ARG A 1 69 ? -3.896 -15.140 -9.688 1.00 93.44 69 ARG A CA 1
ATOM 525 C C . ARG A 1 69 ? -4.784 -14.860 -10.910 1.00 93.44 69 ARG A C 1
ATOM 527 O O . ARG A 1 69 ? -5.721 -15.628 -11.139 1.00 93.44 69 ARG A O 1
ATOM 534 N N . LEU A 1 70 ? -4.533 -13.766 -11.629 1.00 82.56 70 LEU A N 1
ATOM 535 C CA . LEU A 1 70 ? -5.260 -13.353 -12.833 1.00 82.56 70 LEU A CA 1
ATOM 536 C C . LEU A 1 70 ? -4.630 -13.961 -14.090 1.00 82.56 70 LEU A C 1
ATOM 538 O O . LEU A 1 70 ? -5.416 -14.257 -15.017 1.00 82.56 70 LEU A O 1
#

Foldseek 3Di:
DDPPPPPPPPPPPPPPVDCDPLNVLVVCCVVFVADWDDWDFAPPPHVVGDIDTHGSVRVNVVVVVVVVVD

Sequence (70 aa):
METISQPIPATPEKLDDGESFATLLARWARVLGDETAVTYLDHRTAADGRAVTLTWRALDERVDAVAARL